Protein AF-A0A7Y1ZQL0-F1 (afdb_monomer_lite)

Foldseek 3Di:
DPPVVVVVVVVLQVVLLVLCVVCVVQLLVLV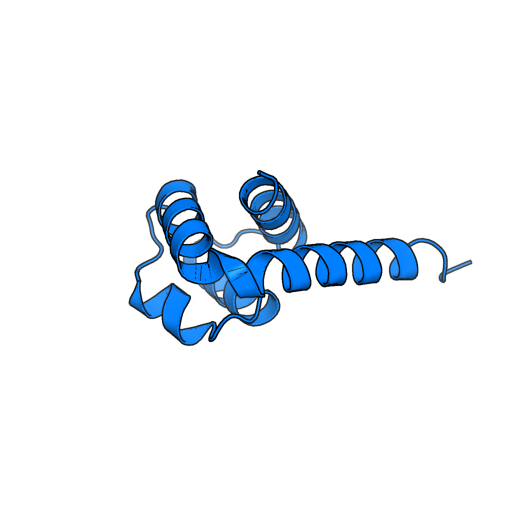CVVQVQDDPVLSVVCVSPPVSNLVSSCVRPVDDSVVSSVVSSVSSPD

pLDDT: mean 81.26, std 12.85, range [47.09, 96.12]

Radius of gyration: 12.58 Å; chains: 1; bounding box: 26×21×39 Å

Structure (mmCIF, N/CA/C/O backbone):
data_AF-A0A7Y1ZQL0-F1
#
_entry.id   AF-A0A7Y1ZQL0-F1
#
loop_
_atom_site.group_PDB
_atom_site.id
_atom_site.type_symbol
_atom_site.label_atom_id
_atom_site.label_alt_id
_atom_site.label_comp_id
_atom_site.label_asym_id
_atom_site.label_entity_id
_atom_site.label_seq_id
_atom_site.pdbx_PDB_ins_code
_atom_site.Cartn_x
_atom_site.Cartn_y
_atom_site.Cartn_z
_atom_site.occupancy
_atom_site.B_iso_or_equiv
_atom_site.auth_seq_id
_atom_site.auth_comp_id
_atom_site.auth_asym_id
_atom_site.auth_atom_id
_atom_site.pdbx_PDB_model_num
ATOM 1 N N . MET A 1 1 ? 11.298 5.941 27.872 1.00 47.09 1 MET A N 1
ATOM 2 C CA . MET A 1 1 ? 10.999 4.533 27.509 1.00 47.09 1 MET A CA 1
ATOM 3 C C . MET A 1 1 ? 10.060 4.533 26.304 1.00 47.09 1 MET A C 1
ATOM 5 O O . MET A 1 1 ? 8.994 3.933 26.332 1.00 47.09 1 MET A O 1
ATOM 9 N N . SER A 1 2 ? 10.444 5.280 25.268 1.00 54.97 2 SER A N 1
ATOM 10 C CA . SER A 1 2 ? 9.599 5.626 24.115 1.00 54.97 2 SER A CA 1
ATOM 11 C C . SER A 1 2 ? 10.320 5.389 22.785 1.00 54.97 2 SER A C 1
ATOM 13 O O . SER A 1 2 ? 9.684 5.441 21.743 1.00 54.97 2 SER A O 1
ATOM 15 N N . ASP A 1 3 ? 11.607 5.050 22.833 1.00 60.12 3 ASP A N 1
ATOM 16 C CA . ASP A 1 3 ? 12.505 5.113 21.679 1.00 60.12 3 ASP A CA 1
ATOM 17 C C . ASP A 1 3 ? 12.654 3.751 20.973 1.00 60.12 3 ASP A C 1
ATOM 19 O O . ASP A 1 3 ? 12.827 3.691 19.761 1.00 60.12 3 ASP A O 1
ATOM 23 N N . LEU A 1 4 ? 12.426 2.638 21.689 1.00 56.03 4 LEU A N 1
ATOM 24 C CA . LEU A 1 4 ? 12.619 1.287 21.137 1.00 56.03 4 LEU A CA 1
ATOM 25 C C . LEU A 1 4 ? 11.562 0.857 20.101 1.00 56.03 4 LEU A C 1
ATOM 27 O O . LEU A 1 4 ? 11.845 0.011 19.265 1.00 56.03 4 LEU A O 1
ATOM 31 N N . LYS A 1 5 ? 10.325 1.376 20.162 1.00 54.81 5 LYS A N 1
ATOM 32 C CA . LYS A 1 5 ? 9.255 0.996 19.208 1.00 54.81 5 LYS A CA 1
ATOM 33 C C . LYS A 1 5 ? 9.262 1.834 17.929 1.00 54.81 5 LYS A C 1
ATOM 35 O O . LYS A 1 5 ? 8.728 1.393 16.913 1.00 54.81 5 LYS A O 1
ATOM 40 N N . THR A 1 6 ? 9.804 3.045 17.990 1.00 54.66 6 THR A N 1
ATOM 41 C CA . THR A 1 6 ? 9.863 3.978 16.860 1.00 54.66 6 THR A CA 1
ATOM 42 C C . THR A 1 6 ? 10.988 3.630 15.898 1.00 54.66 6 THR A C 1
ATOM 44 O O . THR A 1 6 ? 10.736 3.634 14.698 1.00 54.66 6 THR A O 1
ATOM 47 N N . GLU A 1 7 ? 12.163 3.232 16.401 1.00 57.66 7 GLU A N 1
ATOM 48 C CA . GLU A 1 7 ? 13.285 2.789 15.557 1.00 57.66 7 GLU A CA 1
ATOM 49 C C . GLU A 1 7 ? 12.897 1.593 14.685 1.00 57.66 7 GLU A C 1
ATOM 51 O O . GLU A 1 7 ? 13.030 1.655 13.468 1.00 57.66 7 GLU A O 1
ATOM 56 N N . THR A 1 8 ? 12.271 0.566 15.268 1.00 60.38 8 THR A N 1
ATOM 57 C CA . THR A 1 8 ? 11.832 -0.616 14.514 1.00 60.38 8 THR A CA 1
ATOM 58 C C . THR A 1 8 ? 10.832 -0.235 13.414 1.00 60.38 8 THR A C 1
ATOM 60 O O . THR A 1 8 ? 10.979 -0.641 12.266 1.00 60.38 8 THR A O 1
ATOM 63 N N . ARG A 1 9 ? 9.832 0.610 13.711 1.00 61.72 9 ARG A N 1
ATOM 64 C CA . ARG A 1 9 ? 8.803 1.014 12.731 1.00 61.72 9 ARG A CA 1
ATOM 65 C C . ARG A 1 9 ? 9.377 1.830 11.563 1.00 61.72 9 ARG A C 1
ATOM 67 O O . ARG A 1 9 ? 8.939 1.637 10.430 1.00 61.72 9 ARG A O 1
ATOM 74 N N . GLU A 1 10 ? 10.315 2.732 11.836 1.00 62.34 10 GLU A N 1
ATOM 75 C CA . GLU A 1 10 ? 10.987 3.551 10.816 1.00 62.34 10 GLU A CA 1
ATOM 76 C C . GLU A 1 10 ? 11.925 2.699 9.941 1.00 62.34 10 GLU A C 1
ATOM 78 O O . GLU A 1 10 ? 11.923 2.835 8.715 1.00 62.34 10 GLU A O 1
ATOM 83 N N . GLU A 1 11 ? 12.658 1.756 10.541 1.00 63.69 11 GLU A N 1
ATOM 84 C CA . GLU A 1 11 ? 13.526 0.816 9.820 1.00 63.69 11 GLU A CA 1
ATOM 85 C C . GLU A 1 11 ? 12.732 -0.104 8.882 1.00 63.69 11 GLU A C 1
ATOM 87 O O . GLU A 1 11 ? 13.098 -0.247 7.712 1.00 63.69 11 GLU A O 1
ATOM 92 N N . HIS A 1 12 ? 11.602 -0.657 9.344 1.00 64.25 12 HIS A N 1
ATOM 93 C CA . HIS A 1 12 ? 10.724 -1.494 8.515 1.00 64.25 12 HIS A CA 1
ATOM 94 C C . HIS A 1 12 ? 10.194 -0.733 7.290 1.00 64.25 12 HIS A C 1
ATOM 96 O O . HIS A 1 12 ? 10.258 -1.236 6.166 1.00 64.25 12 HIS A O 1
ATOM 102 N N . LEU A 1 13 ? 9.722 0.507 7.467 1.00 66.44 13 LEU A N 1
ATOM 103 C CA . LEU A 1 13 ? 9.238 1.328 6.350 1.00 66.44 13 LEU A CA 1
ATOM 104 C C . LEU A 1 13 ? 10.363 1.694 5.369 1.00 66.44 13 LEU A C 1
ATOM 106 O O . LEU A 1 13 ? 10.131 1.747 4.159 1.00 66.44 13 LEU A O 1
ATOM 110 N N . SER A 1 14 ? 11.581 1.915 5.870 1.00 69.56 14 SER A N 1
ATOM 111 C CA . SER A 1 14 ? 12.761 2.217 5.052 1.00 69.56 14 SER A CA 1
ATOM 112 C C . SER A 1 14 ? 13.206 1.027 4.193 1.00 69.56 14 SER A C 1
ATOM 114 O O . SER A 1 14 ? 13.499 1.201 3.006 1.00 69.56 14 SER A O 1
ATOM 116 N N . ALA A 1 15 ? 13.210 -0.187 4.750 1.00 70.38 15 ALA A N 1
ATOM 117 C CA . ALA A 1 15 ? 13.545 -1.405 4.012 1.00 70.38 15 ALA A CA 1
ATOM 118 C C . ALA A 1 15 ? 12.528 -1.686 2.894 1.00 70.38 15 ALA A C 1
ATOM 120 O O . ALA A 1 15 ? 12.913 -1.898 1.741 1.00 70.38 15 ALA A O 1
ATOM 121 N N . VAL A 1 16 ? 11.231 -1.568 3.207 1.00 68.62 16 VAL A N 1
ATOM 122 C CA . VAL A 1 16 ? 10.146 -1.673 2.219 1.00 68.62 16 VAL A CA 1
ATOM 123 C C . VAL A 1 16 ? 10.330 -0.627 1.117 1.00 68.62 16 VAL A C 1
ATOM 125 O O . VAL A 1 16 ? 10.304 -0.956 -0.065 1.00 68.62 16 VAL A O 1
ATOM 128 N N . LYS A 1 17 ? 10.612 0.632 1.469 1.00 68.12 17 LYS A N 1
ATOM 129 C CA . LYS A 1 17 ? 10.846 1.708 0.492 1.00 68.12 17 LYS A CA 1
ATOM 130 C C . LYS A 1 17 ? 12.004 1.408 -0.471 1.00 68.12 17 LYS A C 1
ATOM 132 O O . LYS A 1 17 ? 11.882 1.714 -1.654 1.00 68.12 17 LYS A O 1
ATOM 137 N N . GLN A 1 18 ? 13.099 0.812 0.005 1.00 66.69 18 GLN A N 1
ATOM 138 C CA . GLN A 1 18 ? 14.241 0.439 -0.843 1.00 66.69 18 GLN A CA 1
ATOM 139 C C . GLN A 1 18 ? 13.901 -0.708 -1.805 1.00 66.69 18 GLN A C 1
ATOM 141 O O . GLN A 1 18 ? 14.253 -0.641 -2.981 1.00 66.69 18 GLN A O 1
ATOM 146 N N . GLN A 1 19 ? 13.162 -1.723 -1.348 1.00 67.31 19 GLN A N 1
ATOM 147 C CA . GLN A 1 19 ? 12.717 -2.834 -2.201 1.00 67.31 19 GLN A CA 1
ATOM 148 C C . GLN A 1 19 ? 11.741 -2.378 -3.298 1.00 67.31 19 GLN A C 1
ATOM 150 O O . GLN A 1 19 ? 11.769 -2.885 -4.420 1.00 67.31 19 GLN A O 1
ATOM 155 N N . LEU A 1 20 ? 10.916 -1.374 -3.002 1.00 69.19 20 LEU A N 1
ATOM 156 C CA . LEU A 1 20 ? 9.922 -0.837 -3.929 1.00 69.19 20 LEU A CA 1
ATOM 157 C C . LEU A 1 20 ? 10.512 -0.034 -5.091 1.00 69.19 20 LEU A C 1
ATOM 159 O O . LEU A 1 20 ? 9.913 -0.013 -6.164 1.00 69.19 20 LEU A O 1
ATOM 163 N N . GLN A 1 21 ? 11.679 0.595 -4.922 1.00 66.31 21 GLN A N 1
ATOM 164 C CA . GLN A 1 21 ? 12.278 1.441 -5.964 1.00 66.31 21 GLN A CA 1
ATOM 165 C C . GLN A 1 21 ? 12.723 0.668 -7.219 1.00 66.31 21 GLN A C 1
ATOM 167 O O . GLN A 1 21 ? 12.787 1.266 -8.289 1.00 66.31 21 GLN A O 1
ATOM 172 N N . GLY A 1 22 ? 13.003 -0.637 -7.119 1.00 71.81 22 GLY A N 1
ATOM 173 C CA . GLY A 1 22 ? 13.395 -1.472 -8.267 1.00 71.81 22 GLY A CA 1
ATOM 174 C C . GLY A 1 22 ? 12.248 -2.245 -8.929 1.00 71.81 22 GLY A C 1
ATOM 175 O O . GLY A 1 22 ? 12.352 -2.596 -10.099 1.00 71.81 22 GLY A O 1
ATOM 176 N N . ASN A 1 23 ? 11.154 -2.491 -8.200 1.00 81.56 23 ASN A N 1
ATOM 177 C CA . ASN A 1 23 ? 10.089 -3.433 -8.580 1.00 81.56 23 ASN A CA 1
ATOM 178 C C . ASN A 1 23 ? 8.678 -2.823 -8.453 1.00 81.56 23 ASN A C 1
ATOM 180 O O . ASN A 1 23 ? 7.701 -3.542 -8.227 1.00 81.56 23 ASN A O 1
ATOM 184 N N . TRP A 1 24 ? 8.561 -1.498 -8.571 1.00 83.00 24 TRP A N 1
ATOM 185 C CA . TRP A 1 24 ? 7.319 -0.764 -8.312 1.00 83.00 24 TRP A CA 1
ATOM 186 C C . TRP A 1 24 ? 6.116 -1.291 -9.105 1.00 83.00 24 TRP A C 1
ATOM 188 O O . TRP A 1 24 ? 5.058 -1.505 -8.520 1.00 83.00 24 TRP A O 1
ATOM 198 N N . ASP A 1 25 ? 6.285 -1.585 -10.396 1.00 85.31 25 ASP A N 1
ATOM 199 C CA . ASP A 1 25 ? 5.189 -2.061 -11.251 1.00 85.31 25 ASP A CA 1
ATOM 200 C C . ASP A 1 25 ? 4.650 -3.430 -10.807 1.00 85.31 25 ASP A C 1
ATOM 202 O O . ASP A 1 25 ? 3.438 -3.653 -10.779 1.00 85.31 25 ASP A O 1
ATOM 206 N N . GLN A 1 26 ? 5.535 -4.342 -10.387 1.00 87.19 26 GLN A N 1
ATOM 207 C CA . GLN A 1 26 ? 5.133 -5.652 -9.862 1.00 87.19 26 GLN A CA 1
ATOM 208 C C . GLN A 1 26 ? 4.424 -5.512 -8.517 1.00 87.19 26 GLN A C 1
ATOM 210 O O . GLN A 1 26 ? 3.418 -6.174 -8.262 1.00 87.19 26 GLN A O 1
ATOM 215 N N . PHE A 1 27 ? 4.939 -4.638 -7.653 1.00 88.06 27 PHE A N 1
ATOM 216 C CA . PHE A 1 27 ? 4.306 -4.356 -6.375 1.00 88.06 27 PHE A CA 1
ATOM 217 C C . PHE A 1 27 ? 2.912 -3.755 -6.562 1.00 88.06 27 PHE A C 1
ATOM 219 O O . PHE A 1 27 ? 1.966 -4.204 -5.918 1.00 88.0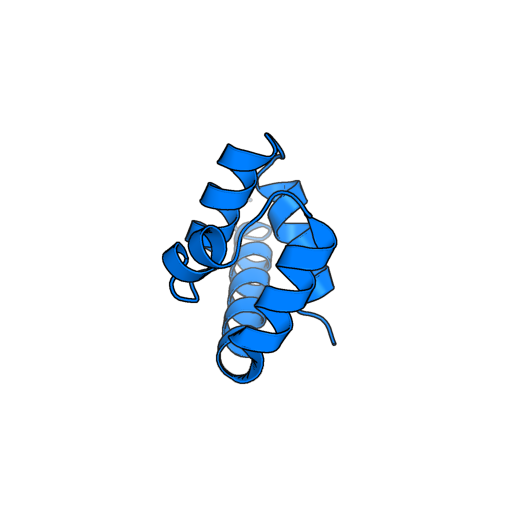6 27 PHE A O 1
ATOM 226 N N . ARG A 1 28 ? 2.765 -2.802 -7.489 1.00 86.88 28 ARG A N 1
ATOM 227 C CA . ARG A 1 28 ? 1.482 -2.189 -7.842 1.00 86.88 28 ARG A CA 1
ATOM 228 C C . ARG A 1 28 ? 0.459 -3.243 -8.266 1.00 86.88 28 ARG A C 1
ATOM 230 O O .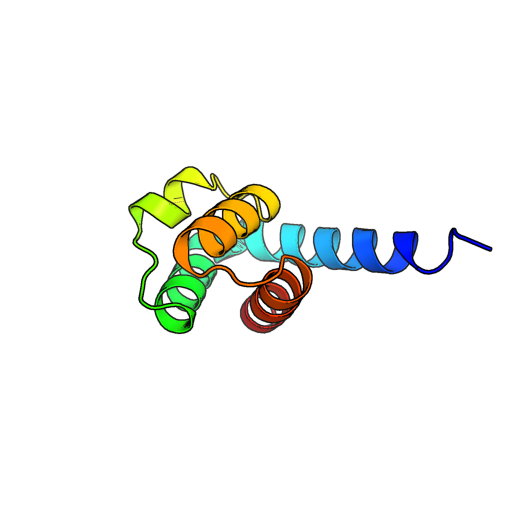 ARG A 1 28 ? -0.647 -3.238 -7.734 1.00 86.88 28 ARG A O 1
ATOM 237 N N . GLY A 1 29 ? 0.848 -4.187 -9.127 1.00 89.69 29 GLY A N 1
ATOM 238 C CA . GLY A 1 29 ? -0.021 -5.299 -9.530 1.00 89.69 29 GLY A CA 1
ATOM 239 C C . GLY A 1 29 ? -0.496 -6.142 -8.341 1.00 89.69 29 GLY A C 1
ATOM 240 O O . GLY A 1 29 ? -1.691 -6.372 -8.178 1.00 89.69 29 GLY A O 1
ATOM 241 N N .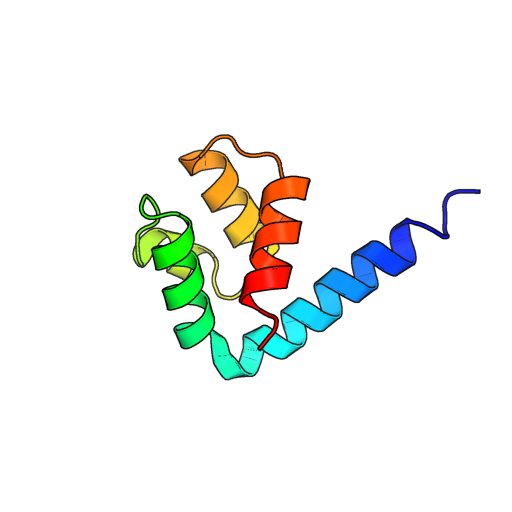 ARG A 1 30 ? 0.415 -6.510 -7.432 1.00 91.25 30 ARG A N 1
ATOM 242 C CA . ARG A 1 30 ? 0.066 -7.257 -6.208 1.00 91.25 30 ARG A CA 1
ATOM 243 C C . ARG A 1 30 ? -0.870 -6.478 -5.283 1.00 91.25 30 ARG A C 1
ATOM 245 O O . ARG A 1 30 ? -1.761 -7.057 -4.669 1.00 91.25 30 ARG A O 1
ATOM 252 N N . VAL A 1 31 ? -0.671 -5.167 -5.156 1.00 92.00 31 VAL A N 1
ATOM 253 C CA . VAL A 1 31 ? -1.549 -4.284 -4.373 1.00 92.00 31 VAL A CA 1
ATOM 254 C C . VAL A 1 31 ? -2.941 -4.223 -5.006 1.00 92.00 31 VAL A C 1
ATOM 256 O O . VAL A 1 31 ? -3.943 -4.369 -4.306 1.00 92.00 31 VAL A O 1
ATOM 259 N N . GLN A 1 32 ? -3.025 -4.074 -6.326 1.00 91.31 32 GLN A N 1
ATOM 260 C CA . GLN A 1 32 ? -4.295 -4.071 -7.045 1.00 91.31 32 GLN A CA 1
ATOM 261 C C . GLN A 1 32 ? -5.054 -5.393 -6.858 1.00 91.31 32 GLN A C 1
ATOM 263 O O . GLN A 1 32 ? -6.229 -5.371 -6.497 1.00 91.31 32 GLN A O 1
ATOM 268 N N . GLU A 1 33 ? -4.376 -6.536 -6.990 1.00 92.56 33 GLU A N 1
ATOM 269 C CA . GLU A 1 33 ? -4.953 -7.861 -6.718 1.00 92.56 33 GLU A CA 1
ATOM 270 C C . GLU A 1 33 ? -5.435 -7.998 -5.267 1.00 92.56 33 GLU A C 1
ATOM 272 O O . GLU A 1 33 ? -6.513 -8.532 -5.005 1.00 92.56 33 GLU A O 1
ATOM 277 N N . ALA A 1 34 ? -4.653 -7.500 -4.307 1.00 92.56 34 ALA A N 1
ATOM 278 C CA . ALA A 1 34 ? -4.928 -7.693 -2.890 1.00 92.56 34 ALA A CA 1
ATOM 279 C C . ALA A 1 34 ? -6.100 -6.855 -2.362 1.00 92.56 34 ALA A C 1
ATOM 281 O O . ALA A 1 34 ? -6.679 -7.219 -1.331 1.00 92.56 34 ALA A O 1
ATOM 282 N N . TRP A 1 35 ? -6.420 -5.726 -2.996 1.00 93.12 35 TRP A N 1
ATOM 283 C CA . TRP A 1 35 ? -7.507 -4.850 -2.555 1.00 93.12 35 TRP A CA 1
ATOM 284 C C . TRP A 1 35 ? -8.667 -4.738 -3.537 1.00 93.12 35 TRP A C 1
ATOM 286 O O . TRP A 1 35 ? -9.748 -4.392 -3.074 1.00 93.12 35 TRP A O 1
ATOM 296 N N . GLY A 1 36 ? -8.500 -5.064 -4.824 1.00 90.94 36 GLY A N 1
ATOM 297 C CA . GLY A 1 36 ? -9.548 -5.198 -5.855 1.00 90.94 36 GLY A CA 1
ATOM 298 C C . GLY A 1 36 ? -10.335 -3.924 -6.209 1.00 90.94 36 GLY A C 1
ATOM 299 O O . GLY A 1 36 ? -10.740 -3.739 -7.350 1.00 90.94 36 GLY A O 1
ATOM 300 N N . VAL A 1 37 ? -10.537 -3.034 -5.238 1.00 86.06 37 VAL A N 1
ATOM 301 C CA . VAL A 1 37 ? -11.198 -1.729 -5.325 1.00 86.06 37 VAL A CA 1
ATOM 302 C C . VAL A 1 37 ? -10.247 -0.627 -5.793 1.00 86.06 37 VAL A C 1
ATOM 304 O O . VAL A 1 37 ? -10.694 0.448 -6.182 1.00 86.06 37 VAL A O 1
ATOM 307 N N . LEU A 1 38 ? -8.938 -0.876 -5.725 1.00 90.19 38 LEU A N 1
ATOM 308 C CA . LEU A 1 38 ? -7.920 0.070 -6.165 1.00 90.19 38 LEU A CA 1
ATOM 309 C C . LEU A 1 38 ? -7.791 0.011 -7.684 1.00 90.19 38 LEU A C 1
ATOM 311 O O . LEU A 1 38 ? -7.716 -1.069 -8.270 1.00 90.19 38 LEU A O 1
ATOM 315 N N . THR A 1 39 ? -7.740 1.180 -8.307 1.00 87.56 39 THR A N 1
ATOM 316 C CA . THR A 1 39 ? -7.452 1.325 -9.736 1.00 87.56 39 THR A CA 1
ATOM 317 C C . THR A 1 39 ? -5.976 1.647 -9.962 1.00 87.56 39 THR A C 1
ATOM 319 O O . THR A 1 39 ? -5.292 2.094 -9.040 1.00 87.56 39 THR A O 1
ATOM 322 N N . ASP A 1 40 ? -5.477 1.462 -11.186 1.00 83.00 40 ASP A N 1
ATOM 323 C CA . ASP A 1 40 ? -4.118 1.898 -11.538 1.00 83.00 40 ASP A CA 1
ATOM 324 C C . ASP A 1 40 ? -3.921 3.400 -11.268 1.00 83.00 40 ASP A C 1
ATOM 326 O O . ASP A 1 40 ? -2.915 3.791 -10.680 1.00 83.00 40 ASP A O 1
ATOM 330 N N . ASP A 1 41 ? -4.936 4.224 -11.558 1.00 86.94 41 ASP A N 1
ATOM 331 C CA . ASP A 1 41 ? -4.934 5.668 -11.283 1.00 86.94 41 ASP A CA 1
ATOM 332 C C . ASP A 1 41 ? -4.768 5.994 -9.787 1.00 86.94 41 ASP A C 1
ATOM 334 O O . ASP A 1 41 ? -4.105 6.972 -9.426 1.00 86.94 41 ASP A O 1
ATOM 338 N N . ASP A 1 42 ? -5.377 5.200 -8.898 1.00 86.19 42 ASP A N 1
ATOM 339 C CA . ASP A 1 42 ? -5.235 5.373 -7.447 1.00 86.19 42 ASP A CA 1
ATOM 340 C C . ASP A 1 42 ? -3.789 5.122 -7.001 1.00 86.19 42 ASP A C 1
ATOM 342 O O . ASP A 1 42 ? -3.259 5.827 -6.139 1.00 86.19 42 ASP A O 1
ATOM 346 N N . LEU A 1 43 ? -3.142 4.128 -7.607 1.00 83.62 43 LEU A N 1
ATOM 347 C CA . LEU A 1 43 ? -1.780 3.725 -7.277 1.00 83.62 43 LEU A CA 1
ATOM 348 C C . LEU A 1 43 ? -0.732 4.642 -7.925 1.00 83.62 43 LEU A C 1
ATOM 350 O O . LEU A 1 43 ? 0.310 4.897 -7.318 1.00 83.62 43 LEU A O 1
ATOM 354 N N . ASP A 1 44 ? -1.027 5.220 -9.088 1.00 84.31 44 ASP A N 1
ATOM 355 C CA . ASP A 1 44 ? -0.153 6.180 -9.772 1.00 84.31 44 ASP A CA 1
ATOM 356 C C . ASP A 1 44 ? -0.060 7.513 -9.030 1.00 84.31 44 ASP A C 1
ATOM 358 O O . ASP A 1 44 ? 1.027 8.081 -8.889 1.00 84.31 44 ASP A O 1
ATOM 362 N N . ARG A 1 45 ? -1.166 7.974 -8.432 1.00 81.50 45 ARG A N 1
ATOM 363 C CA . ARG A 1 45 ? -1.170 9.163 -7.556 1.00 81.50 45 ARG A CA 1
ATOM 364 C C . ARG A 1 45 ? -0.284 9.004 -6.321 1.00 81.50 45 ARG A C 1
ATOM 366 O O . ARG A 1 45 ? 0.137 10.003 -5.725 1.00 81.50 45 ARG A O 1
ATOM 373 N N . ALA A 1 46 ? 0.023 7.768 -5.927 1.00 81.88 46 ALA A N 1
ATOM 374 C CA . ALA A 1 46 ? 0.952 7.522 -4.838 1.00 81.88 46 ALA A CA 1
ATOM 375 C C . ALA A 1 46 ? 2.409 7.843 -5.221 1.00 81.88 46 ALA A C 1
ATOM 377 O O . ALA A 1 46 ? 3.211 8.047 -4.312 1.00 81.88 46 ALA A O 1
ATOM 378 N N . GLU A 1 47 ? 2.761 7.961 -6.511 1.00 77.12 47 GLU A N 1
ATOM 379 C CA . GLU A 1 47 ? 4.109 8.313 -7.006 1.00 77.12 47 GLU A CA 1
ATOM 380 C C . GLU A 1 47 ? 5.246 7.495 -6.350 1.00 77.12 47 GLU A C 1
ATOM 382 O O . GLU A 1 47 ? 6.271 8.049 -5.941 1.00 77.12 47 GLU A O 1
ATOM 387 N N . GLY A 1 48 ? 5.071 6.190 -6.128 1.00 74.00 48 GLY A N 1
ATOM 388 C CA . GLY A 1 48 ? 6.105 5.397 -5.444 1.00 74.00 48 GLY A CA 1
ATOM 389 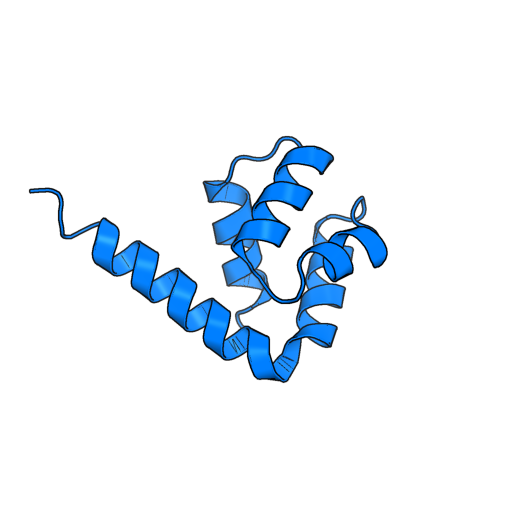C C . GLY A 1 48 ? 6.173 5.595 -3.922 1.00 74.00 48 GLY A C 1
ATOM 390 O O . GLY A 1 48 ? 7.002 4.983 -3.249 1.00 74.00 48 GLY A O 1
ATOM 391 N N . LYS A 1 49 ? 5.337 6.465 -3.339 1.00 84.19 49 LYS A N 1
ATOM 392 C CA . LYS A 1 49 ? 5.376 6.818 -1.912 1.00 84.19 49 LYS A CA 1
ATOM 393 C C . LYS A 1 49 ? 4.398 5.954 -1.121 1.00 84.19 49 LYS A C 1
ATOM 395 O O . LYS A 1 49 ? 3.184 6.146 -1.188 1.00 84.19 49 LYS A O 1
ATOM 400 N N . VAL A 1 50 ? 4.948 5.063 -0.295 1.00 82.19 50 VAL A N 1
ATOM 401 C CA . VAL A 1 50 ? 4.193 4.153 0.589 1.00 82.19 50 VAL A CA 1
ATOM 402 C C . VAL A 1 50 ? 3.166 4.897 1.444 1.00 82.19 50 VAL A C 1
ATOM 404 O O . VAL A 1 50 ? 2.017 4.477 1.515 1.00 82.19 50 VAL A O 1
ATOM 407 N N . ASP A 1 51 ? 3.519 6.043 2.028 1.00 86.31 51 ASP A N 1
ATOM 408 C CA . ASP A 1 51 ? 2.582 6.809 2.861 1.00 86.31 51 ASP A CA 1
ATOM 409 C C . ASP A 1 51 ? 1.362 7.333 2.094 1.00 86.31 51 ASP A C 1
ATOM 411 O O . ASP A 1 51 ? 0.250 7.325 2.624 1.00 86.31 51 ASP A O 1
ATOM 415 N N . ARG A 1 52 ? 1.543 7.751 0.834 1.00 88.88 52 ARG A N 1
ATOM 416 C CA . ARG A 1 52 ? 0.423 8.183 -0.017 1.00 88.88 52 ARG A CA 1
ATOM 417 C C . ARG A 1 52 ? -0.453 7.004 -0.419 1.00 88.88 52 ARG A C 1
ATOM 419 O O . ARG A 1 52 ? -1.676 7.129 -0.434 1.00 88.88 52 ARG A O 1
ATOM 426 N N . MET A 1 53 ? 0.164 5.854 -0.686 1.00 89.06 53 MET A N 1
ATOM 427 C CA . MET A 1 53 ? -0.566 4.622 -0.966 1.00 89.06 53 MET A CA 1
ATOM 428 C C . MET A 1 53 ? -1.409 4.197 0.238 1.00 89.06 53 MET A C 1
ATOM 430 O O . MET A 1 53 ? -2.591 3.920 0.085 1.00 89.06 53 MET A O 1
ATOM 434 N N . ILE A 1 54 ? -0.842 4.239 1.446 1.00 92.75 54 ILE A N 1
ATOM 435 C CA . ILE A 1 54 ? -1.569 3.966 2.690 1.00 92.75 54 ILE A CA 1
ATOM 436 C C . ILE A 1 54 ? -2.777 4.897 2.839 1.00 92.75 54 ILE A C 1
ATOM 438 O O . ILE A 1 54 ? -3.862 4.431 3.180 1.00 92.75 54 ILE A O 1
ATOM 442 N N . GLY A 1 55 ? -2.604 6.200 2.587 1.00 92.88 55 GLY A N 1
ATOM 443 C CA . GLY A 1 55 ? -3.703 7.169 2.630 1.00 92.88 55 GLY A CA 1
ATOM 444 C C . GLY A 1 55 ? -4.821 6.823 1.647 1.00 92.88 55 GLY A C 1
ATOM 445 O O . GLY A 1 55 ? -5.982 6.748 2.036 1.00 92.88 55 GLY A O 1
ATOM 446 N N . THR A 1 56 ? -4.449 6.509 0.408 1.00 92.31 56 THR A N 1
ATOM 447 C CA . THR A 1 56 ? -5.390 6.142 -0.659 1.00 92.31 56 THR A CA 1
ATOM 448 C C . THR A 1 56 ? -6.156 4.863 -0.319 1.00 92.31 56 THR A C 1
ATOM 450 O O . THR A 1 56 ? -7.381 4.829 -0.404 1.00 92.31 56 THR A O 1
ATOM 453 N N . ILE A 1 57 ? -5.460 3.817 0.138 1.00 93.38 57 ILE A N 1
ATOM 454 C CA . ILE A 1 57 ? -6.092 2.554 0.545 1.00 93.38 57 ILE A CA 1
ATOM 455 C C . ILE A 1 57 ? -7.055 2.799 1.704 1.00 93.38 57 ILE A C 1
ATOM 457 O O . ILE A 1 57 ? -8.200 2.362 1.648 1.00 93.38 57 ILE A O 1
ATOM 461 N N . LYS A 1 58 ? -6.635 3.567 2.715 1.00 95.06 58 LYS A N 1
ATOM 462 C CA . LYS A 1 58 ? -7.489 3.927 3.849 1.00 95.06 58 LYS A CA 1
ATOM 463 C C . LYS A 1 58 ? -8.766 4.644 3.402 1.00 95.06 58 LYS A C 1
ATOM 465 O O . LYS A 1 58 ? -9.834 4.331 3.918 1.00 95.06 58 LYS A O 1
ATOM 470 N N . GLU A 1 59 ? -8.679 5.591 2.470 1.00 93.44 59 GLU A N 1
ATOM 471 C CA . GLU A 1 59 ? -9.850 6.306 1.938 1.00 93.44 59 GLU A CA 1
ATOM 472 C C . GLU A 1 59 ? -10.803 5.380 1.171 1.00 93.44 59 GLU A C 1
ATOM 474 O O . GLU A 1 59 ? -12.019 5.547 1.249 1.00 93.44 59 GLU A O 1
ATOM 479 N N . ARG A 1 60 ? -10.264 4.386 0.457 1.00 91.50 60 ARG A N 1
ATOM 480 C CA . ARG A 1 60 ? -11.045 3.442 -0.354 1.00 91.50 60 ARG A CA 1
ATOM 481 C C . ARG A 1 60 ? -11.663 2.300 0.454 1.00 91.50 60 ARG A C 1
ATOM 483 O O . ARG A 1 60 ? -12.744 1.842 0.095 1.00 91.50 60 ARG A O 1
ATOM 490 N N . THR A 1 61 ? -10.994 1.824 1.505 1.00 93.62 61 THR A N 1
ATOM 491 C CA . THR A 1 61 ? -11.386 0.600 2.231 1.00 93.62 61 THR A CA 1
ATOM 492 C C . THR A 1 61 ? -11.831 0.844 3.670 1.00 93.62 61 THR A C 1
ATOM 494 O O . THR A 1 61 ? -12.504 -0.004 4.251 1.00 93.62 61 THR A O 1
ATOM 497 N N . GLY A 1 62 ? -11.464 1.982 4.268 1.00 95.31 62 GLY A N 1
ATOM 498 C CA . GLY A 1 62 ? -11.690 2.265 5.687 1.00 95.31 62 GLY A CA 1
ATOM 499 C C . GLY A 1 62 ? -10.764 1.499 6.641 1.00 95.31 62 GLY A C 1
ATOM 500 O O . GLY A 1 62 ? -10.931 1.598 7.857 1.00 95.31 62 GLY A O 1
ATOM 501 N N . GLU A 1 63 ? -9.787 0.744 6.128 1.00 95.88 63 GLU A N 1
ATOM 502 C CA . GLU A 1 63 ? -8.836 -0.005 6.954 1.00 95.88 63 GLU A CA 1
ATOM 503 C C . GLU A 1 63 ? -7.907 0.915 7.764 1.00 95.88 63 GLU A C 1
ATOM 505 O O . GLU A 1 63 ? -7.621 2.060 7.404 1.00 95.88 63 GLU A O 1
ATOM 510 N N . THR A 1 64 ? -7.393 0.402 8.884 1.00 96.12 64 THR A N 1
ATOM 511 C CA . THR A 1 64 ? -6.433 1.145 9.706 1.00 96.12 64 THR A CA 1
ATOM 512 C C . THR A 1 64 ? -5.072 1.231 9.019 1.00 96.12 64 THR A C 1
ATOM 514 O O . THR A 1 64 ? -4.659 0.328 8.288 1.00 96.12 64 THR A O 1
ATOM 517 N N . ARG A 1 65 ? -4.325 2.305 9.305 1.00 91.75 65 ARG A N 1
ATOM 518 C CA . ARG A 1 65 ? -2.964 2.494 8.779 1.00 91.75 65 ARG A CA 1
ATOM 519 C C . ARG A 1 65 ? -2.064 1.305 9.111 1.00 91.75 65 ARG A C 1
ATOM 521 O O . ARG A 1 65 ? -1.279 0.885 8.270 1.00 91.75 65 ARG A O 1
ATOM 528 N N . GLU A 1 66 ? -2.188 0.762 10.317 1.00 91.25 66 GLU A N 1
ATOM 529 C CA . GLU A 1 66 ? -1.425 -0.395 10.780 1.00 91.25 66 GLU A CA 1
ATOM 530 C C . GLU A 1 66 ? -1.735 -1.659 9.968 1.00 91.25 66 GLU A C 1
ATOM 532 O O . GLU A 1 66 ? -0.803 -2.351 9.565 1.00 91.25 66 GLU A O 1
ATOM 537 N N . ALA A 1 67 ? -3.013 -1.945 9.691 1.00 94.12 67 ALA A N 1
ATOM 538 C CA . ALA A 1 67 ? -3.409 -3.112 8.902 1.00 94.12 67 ALA A CA 1
ATOM 539 C C . ALA A 1 67 ? -2.904 -3.010 7.455 1.00 94.12 67 ALA A C 1
ATOM 541 O O . ALA A 1 67 ? -2.334 -3.965 6.922 1.00 94.12 67 ALA A O 1
ATOM 542 N N . ILE A 1 68 ? -3.040 -1.824 6.854 1.00 94.69 68 ILE A N 1
ATOM 543 C CA . ILE A 1 68 ? -2.565 -1.556 5.496 1.00 94.69 68 ILE A CA 1
ATOM 544 C C . ILE A 1 68 ? -1.044 -1.702 5.432 1.00 94.69 68 ILE A C 1
ATOM 546 O O . ILE A 1 68 ? -0.541 -2.423 4.577 1.00 94.69 68 ILE A O 1
ATOM 550 N N . ALA A 1 69 ? -0.309 -1.079 6.358 1.00 90.31 69 ALA A N 1
ATOM 551 C CA . ALA A 1 69 ? 1.150 -1.147 6.391 1.00 90.31 69 ALA A CA 1
ATOM 552 C C . ALA A 1 69 ? 1.660 -2.594 6.511 1.00 90.31 69 ALA A C 1
ATOM 554 O O . ALA A 1 69 ? 2.532 -2.991 5.744 1.00 90.31 69 ALA A O 1
ATOM 555 N N . GLN A 1 70 ? 1.068 -3.404 7.398 1.00 91.44 70 GLN A N 1
ATOM 556 C CA . GLN A 1 70 ? 1.431 -4.820 7.535 1.00 91.44 70 GLN A CA 1
ATOM 557 C C . GLN A 1 70 ? 1.155 -5.624 6.261 1.00 91.44 70 GLN A C 1
ATOM 559 O O . GLN A 1 70 ? 1.914 -6.526 5.910 1.00 91.44 70 GLN A O 1
ATOM 564 N N . LYS A 1 71 ? 0.052 -5.339 5.564 1.00 93.62 71 LYS A N 1
ATOM 565 C CA . LYS A 1 71 ? -0.276 -6.027 4.313 1.00 93.62 71 LYS A CA 1
ATOM 566 C C . LYS A 1 71 ? 0.660 -5.595 3.181 1.00 93.62 71 LYS A C 1
ATOM 568 O O . LYS A 1 71 ? 1.129 -6.457 2.448 1.00 93.62 71 LYS A O 1
ATOM 573 N N . LEU A 1 72 ? 0.997 -4.308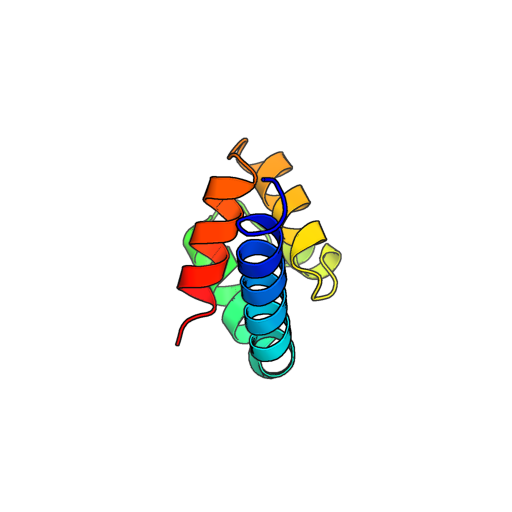 3.081 1.00 90.31 72 LEU A N 1
ATOM 574 C CA . LEU A 1 72 ? 1.986 -3.803 2.122 1.00 90.31 72 LEU A CA 1
ATOM 575 C C . LEU A 1 72 ? 3.371 -4.427 2.345 1.00 90.31 72 LEU A C 1
ATOM 577 O O . LEU A 1 72 ? 3.997 -4.845 1.377 1.00 90.31 72 LEU A O 1
ATOM 581 N N . GLU A 1 73 ? 3.819 -4.565 3.595 1.00 89.50 73 GLU A N 1
ATOM 582 C CA . GLU A 1 73 ? 5.077 -5.249 3.934 1.00 89.50 73 GLU A CA 1
ATOM 583 C C . GLU A 1 73 ? 5.079 -6.704 3.437 1.00 89.50 73 GLU A C 1
ATOM 585 O O . GLU A 1 73 ? 6.019 -7.135 2.771 1.00 89.50 73 GLU A O 1
ATOM 590 N N . LYS A 1 74 ? 3.983 -7.442 3.659 1.00 89.88 74 LYS A N 1
ATOM 591 C CA . LYS A 1 74 ? 3.835 -8.819 3.158 1.00 89.88 74 LYS A CA 1
ATOM 592 C C . LYS A 1 74 ? 3.877 -8.910 1.632 1.00 89.88 74 LYS A C 1
ATOM 594 O O . LYS A 1 74 ? 4.409 -9.880 1.112 1.00 89.88 74 LYS A O 1
ATOM 599 N N . LEU A 1 75 ? 3.314 -7.933 0.919 1.00 89.88 75 LEU A N 1
ATOM 600 C CA . LEU A 1 75 ? 3.311 -7.913 -0.551 1.00 89.88 75 LEU A CA 1
ATOM 601 C C . LEU A 1 75 ? 4.668 -7.505 -1.145 1.00 89.88 75 LEU A C 1
ATOM 603 O O . LEU A 1 75 ? 4.991 -7.924 -2.261 1.00 89.88 75 LEU A O 1
ATOM 607 N N . ALA A 1 76 ? 5.437 -6.691 -0.414 1.00 85.75 76 ALA A N 1
ATOM 608 C CA . ALA A 1 76 ? 6.788 -6.262 -0.777 1.00 85.75 76 ALA A CA 1
ATOM 609 C C . ALA A 1 76 ? 7.845 -7.334 -0.467 1.00 85.75 76 ALA A C 1
ATOM 611 O O . ALA A 1 76 ? 8.912 -7.332 -1.074 1.00 85.75 76 ALA A O 1
ATOM 612 N N . SER A 1 77 ? 7.540 -8.268 0.439 1.00 81.69 77 SER A N 1
ATOM 613 C CA . SER A 1 77 ? 8.362 -9.452 0.674 1.00 81.69 77 SER A CA 1
ATOM 614 C C . SER A 1 77 ? 8.202 -10.435 -0.488 1.00 81.69 77 SER A C 1
ATOM 616 O O . SER A 1 77 ? 7.145 -11.037 -0.679 1.00 81.69 77 SER A O 1
ATOM 618 N N . TRP A 1 78 ? 9.266 -10.605 -1.262 1.00 71.38 78 TRP A N 1
ATOM 619 C CA . TRP A 1 78 ? 9.437 -11.656 -2.266 1.00 71.38 78 TRP A CA 1
ATOM 620 C C . TRP A 1 78 ? 10.628 -12.538 -1.909 1.00 71.38 78 TRP A C 1
ATOM 622 O O . TRP A 1 78 ? 11.564 -12.029 -1.250 1.00 71.38 78 TRP A O 1
#

Secondary structure (DSSP, 8-state):
--SHHHHHHHHHHHHHHHHHHHHHHHHHHHHHHHHSS--HHHHHTTTT-HHHHHHHHHHHH---HHHHHHHHHHHH--

Sequence (78 aa):
MSDLKTETREEHLSAVKQQLQGNWDQFRGRVQEAWGVLTDDDLDRAEGKVDRMIGTIKERTGETREAIAQKLEKLASW